Protein AF-A0A227H1B8-F1 (afdb_monomer_lite)

Secondary structure (DSSP, 8-state):
---SSHHHHHHHHHHHHHHHHHHHHHHHHHHHHHHS-HHHHHHHHHTT--HHHHIIIIIHHHHHHHHHHHHHH-

Organism: Vibrio parahaemolyticus (NCBI:txid670)

Foldseek 3Di:
DPDPPVVVVVVVVVVVVVVVCVVVVVVLLVVLVVQADVVQVVVCVVVVHDPVCCSVPPSCVSCVVVVVVVVVVD

Sequence (74 aa):
HGIGFDQRNSLVVGLAMGFAVIPTIFTIAEDAIFSVPKHLSDGSLALGATPWQTLIYVVLLTASPGIFSAIMMG

InterPro domains:
  IPR000515 ABC transporter type 1, transmembrane domain MetI-like [PS50928] (1-74)
  IPR035906 MetI-like superfamily [G3DSA:1.10.3720.10] (2-74)
  IPR035906 MetI-like superfamily [SSF161098] (9-73)

pLDDT: mean 72.19, std 8.83, range [47.28, 89.94]

Radius of gyration: 18.6 Å; chains: 1; bounding box: 47×30×49 Å

Structure (mmCIF, N/CA/C/O backbone):
data_AF-A0A227H1B8-F1
#
_entry.id   AF-A0A227H1B8-F1
#
loop_
_atom_site.group_PDB
_atom_site.id
_atom_site.type_symbol
_atom_site.label_atom_id
_atom_site.label_alt_id
_atom_site.label_comp_id
_atom_site.label_asym_id
_atom_site.label_entity_id
_atom_site.label_seq_id
_atom_site.pdbx_PDB_ins_code
_atom_site.Cartn_x
_atom_site.Cartn_y
_atom_site.Cartn_z
_atom_site.occupancy
_atom_site.B_iso_or_equiv
_atom_site.auth_seq_id
_atom_site.auth_comp_id
_atom_site.auth_asym_id
_atom_site.auth_atom_id
_atom_site.pdbx_PDB_model_num
ATOM 1 N N . HIS A 1 1 ? 34.673 11.243 -27.784 1.00 47.28 1 HIS A N 1
ATOM 2 C CA . HIS A 1 1 ? 34.092 12.175 -26.795 1.00 47.28 1 HIS A CA 1
ATOM 3 C C . HIS A 1 1 ? 32.643 11.772 -26.541 1.00 47.28 1 HIS A C 1
ATOM 5 O O . HIS A 1 1 ? 31.787 12.173 -27.312 1.00 47.28 1 HIS A O 1
ATOM 11 N N . GLY A 1 2 ? 32.363 10.910 -25.555 1.00 59.25 2 GLY A N 1
ATOM 12 C CA . GLY A 1 2 ? 31.027 10.299 -25.424 1.00 59.25 2 GLY A CA 1
ATOM 13 C C . GLY A 1 2 ? 30.648 9.808 -24.026 1.00 59.25 2 GLY A C 1
ATOM 14 O O . GLY A 1 2 ? 29.852 8.893 -23.918 1.00 59.25 2 GLY A O 1
ATOM 15 N N . ILE A 1 3 ? 31.212 10.385 -22.961 1.00 58.03 3 ILE A N 1
ATOM 16 C CA . ILE A 1 3 ? 31.030 9.906 -21.573 1.00 58.03 3 ILE A CA 1
ATOM 17 C C . ILE A 1 3 ? 30.337 10.934 -20.656 1.00 58.03 3 ILE A C 1
ATOM 19 O O . ILE A 1 3 ? 30.637 11.014 -19.473 1.00 58.03 3 ILE A O 1
ATOM 23 N N . GLY A 1 4 ? 29.434 11.765 -21.196 1.00 57.25 4 GLY A N 1
ATOM 24 C CA . GLY A 1 4 ? 28.828 12.885 -20.451 1.00 57.25 4 GLY A CA 1
ATOM 25 C C . GLY A 1 4 ? 27.316 12.822 -20.186 1.00 57.25 4 GLY A C 1
ATOM 26 O O . GLY A 1 4 ? 26.827 13.625 -19.392 1.00 57.25 4 GLY A O 1
ATOM 27 N N . PHE A 1 5 ? 26.565 11.917 -20.830 1.00 57.44 5 PHE A N 1
ATOM 28 C CA . PHE A 1 5 ? 25.092 11.987 -20.853 1.00 57.44 5 PHE A CA 1
ATOM 29 C C . PHE A 1 5 ? 24.364 10.875 -20.075 1.00 57.44 5 PHE A C 1
ATOM 31 O O . PHE A 1 5 ? 23.282 11.138 -19.551 1.00 57.44 5 PHE A O 1
ATOM 38 N N . ASP A 1 6 ? 24.956 9.690 -19.891 1.00 62.91 6 ASP A N 1
ATOM 39 C CA . ASP A 1 6 ? 24.271 8.566 -19.227 1.00 62.91 6 ASP A CA 1
ATOM 40 C C . ASP A 1 6 ? 23.986 8.793 -17.738 1.00 62.91 6 ASP A C 1
ATOM 42 O O . ASP A 1 6 ? 22.926 8.411 -17.251 1.00 62.91 6 ASP A O 1
ATOM 46 N N . GLN A 1 7 ? 24.872 9.477 -17.006 1.00 60.53 7 GLN A N 1
ATOM 47 C CA . GLN A 1 7 ? 24.684 9.675 -15.562 1.00 60.53 7 GLN A CA 1
ATOM 48 C C . GLN A 1 7 ? 23.627 10.740 -15.225 1.00 60.53 7 GLN A C 1
ATOM 50 O O . GLN A 1 7 ? 22.964 10.656 -14.194 1.00 60.53 7 GLN A O 1
ATOM 55 N N . ARG A 1 8 ? 23.425 11.733 -16.105 1.00 65.12 8 ARG A N 1
ATOM 56 C CA . ARG A 1 8 ? 22.304 12.682 -15.976 1.00 65.12 8 ARG A CA 1
ATOM 57 C C . ARG A 1 8 ? 20.986 12.009 -16.343 1.00 65.12 8 ARG A C 1
ATOM 59 O O . ARG A 1 8 ? 19.986 12.239 -15.673 1.00 65.12 8 ARG A O 1
ATOM 66 N N . ASN A 1 9 ? 21.005 11.152 -17.363 1.00 78.50 9 ASN A N 1
ATOM 67 C CA . ASN A 1 9 ? 19.838 10.381 -17.760 1.00 78.50 9 ASN A CA 1
ATOM 68 C C . ASN A 1 9 ? 19.428 9.375 -16.675 1.00 78.50 9 ASN A C 1
ATOM 70 O O . ASN A 1 9 ? 18.255 9.302 -16.349 1.00 78.50 9 ASN A O 1
ATOM 74 N N . SER A 1 10 ? 20.366 8.664 -16.043 1.00 81.38 10 SER A N 1
ATOM 75 C CA . SER A 1 10 ? 20.038 7.695 -14.987 1.00 81.38 10 SER A CA 1
ATOM 76 C C . SER A 1 10 ? 19.432 8.348 -13.743 1.00 81.38 10 SER A C 1
ATOM 78 O O . SER A 1 10 ? 18.498 7.794 -13.167 1.00 81.38 10 SER A O 1
ATOM 80 N N . LEU A 1 11 ? 19.894 9.546 -13.363 1.00 82.69 11 LEU A N 1
ATOM 81 C CA . LEU A 1 11 ? 19.299 10.304 -12.261 1.00 82.69 11 LEU A CA 1
ATOM 82 C C . LEU A 1 11 ? 17.871 10.758 -12.603 1.00 82.69 11 LEU A C 1
ATOM 84 O O . LEU A 1 11 ? 16.967 10.615 -11.786 1.00 82.69 11 LEU A O 1
ATOM 88 N N . VAL A 1 12 ? 17.657 11.263 -13.824 1.00 85.81 12 VAL A N 1
ATOM 89 C CA . VAL A 1 12 ? 16.336 11.692 -14.316 1.00 85.81 12 VAL A CA 1
ATOM 90 C C . VAL A 1 12 ? 15.380 10.505 -14.451 1.00 85.81 12 VAL A C 1
ATOM 92 O O . VAL A 1 12 ? 14.232 10.601 -14.029 1.00 85.81 12 VAL A O 1
ATOM 95 N N . VAL A 1 13 ? 15.852 9.373 -14.973 1.00 85.94 13 VAL A N 1
ATOM 96 C CA . VAL A 1 13 ? 15.089 8.123 -15.083 1.00 85.94 13 VAL A CA 1
ATOM 97 C C . VAL A 1 13 ? 14.748 7.580 -13.700 1.00 85.94 13 VAL A C 1
ATOM 99 O O . VAL A 1 13 ? 13.605 7.209 -13.473 1.00 85.94 13 VAL A O 1
ATOM 102 N N . GLY A 1 14 ? 15.688 7.582 -12.753 1.00 85.38 14 GLY A N 1
ATOM 103 C CA . GLY A 1 14 ? 15.423 7.166 -11.375 1.00 85.38 14 GLY A CA 1
ATOM 104 C C . GLY A 1 14 ? 14.366 8.040 -10.700 1.00 85.38 14 GLY A C 1
ATOM 105 O O . GLY A 1 14 ? 13.471 7.528 -10.034 1.00 85.38 14 GLY A O 1
ATOM 106 N N . LEU A 1 15 ? 14.419 9.352 -10.930 1.00 87.56 15 LEU A N 1
ATOM 107 C CA . LEU A 1 15 ? 13.452 10.300 -10.383 1.00 87.56 15 LEU A CA 1
ATOM 108 C C . LEU A 1 15 ? 12.068 10.127 -11.034 1.00 87.56 15 LEU A C 1
ATOM 110 O O . LEU A 1 15 ? 11.065 10.053 -10.328 1.00 87.56 15 LEU A O 1
ATOM 114 N N . ALA A 1 16 ? 12.009 9.965 -12.358 1.00 88.12 16 ALA A N 1
ATOM 115 C CA . ALA A 1 16 ? 10.775 9.694 -13.096 1.00 88.12 16 ALA A CA 1
ATOM 116 C C . ALA A 1 16 ? 10.137 8.348 -12.707 1.00 88.12 16 ALA A C 1
ATOM 118 O O . ALA A 1 16 ? 8.932 8.287 -12.471 1.00 88.12 16 ALA A O 1
ATOM 119 N N . MET A 1 17 ? 10.939 7.286 -12.577 1.00 89.81 17 MET A N 1
ATOM 120 C CA . MET A 1 17 ? 10.482 5.975 -12.105 1.00 89.81 17 MET A CA 1
ATOM 121 C C . MET A 1 17 ? 10.013 6.043 -10.651 1.00 89.81 17 MET A C 1
ATOM 123 O O . MET A 1 17 ? 8.989 5.459 -10.318 1.00 89.81 17 MET A O 1
ATOM 127 N N . GLY A 1 18 ? 10.695 6.817 -9.802 1.00 85.38 18 GLY A N 1
ATOM 128 C CA . GLY A 1 18 ? 10.250 7.092 -8.438 1.00 85.38 18 GLY A CA 1
ATOM 129 C C . GLY A 1 18 ? 8.840 7.682 -8.403 1.00 85.38 18 GLY A C 1
ATOM 130 O O . GLY A 1 18 ? 7.980 7.155 -7.704 1.00 85.38 18 GLY A O 1
ATOM 131 N N . PHE A 1 19 ? 8.568 8.708 -9.216 1.00 89.94 19 PHE A N 1
ATOM 132 C CA . PHE A 1 19 ? 7.223 9.285 -9.336 1.00 89.94 19 PHE A CA 1
ATOM 133 C C . PHE A 1 19 ? 6.196 8.311 -9.928 1.00 89.94 19 PHE A C 1
ATOM 135 O O . PHE A 1 19 ? 5.056 8.290 -9.472 1.00 89.94 19 PHE A O 1
ATOM 142 N N . ALA A 1 20 ? 6.587 7.477 -10.895 1.00 89.12 20 ALA A N 1
ATOM 143 C CA . ALA A 1 20 ? 5.704 6.478 -11.500 1.00 89.12 20 ALA A CA 1
ATOM 144 C C . ALA A 1 20 ? 5.301 5.354 -10.525 1.00 89.12 20 ALA A C 1
ATOM 146 O O . ALA A 1 20 ? 4.216 4.783 -10.637 1.00 89.12 20 ALA A O 1
ATOM 147 N N . VAL A 1 21 ? 6.145 5.047 -9.538 1.00 81.81 21 VAL A N 1
ATOM 148 C CA . VAL A 1 21 ? 5.872 4.012 -8.531 1.00 81.81 21 VAL A CA 1
ATOM 149 C C . VAL A 1 21 ? 4.915 4.507 -7.437 1.00 81.81 21 VAL A C 1
ATOM 151 O O . VAL A 1 21 ? 4.199 3.693 -6.860 1.00 81.81 21 VAL A O 1
ATOM 154 N N . ILE A 1 22 ? 4.816 5.820 -7.190 1.00 83.56 22 ILE A N 1
ATOM 155 C CA . ILE A 1 22 ? 3.908 6.396 -6.175 1.00 83.56 22 ILE A CA 1
ATOM 156 C C . ILE A 1 22 ? 2.449 5.932 -6.341 1.00 83.56 22 ILE A C 1
ATOM 158 O O . ILE A 1 22 ? 1.916 5.371 -5.382 1.00 83.56 22 ILE A O 1
ATOM 162 N N . PRO A 1 23 ? 1.780 6.119 -7.499 1.00 80.25 23 PRO A N 1
ATOM 163 C CA . PRO A 1 23 ? 0.394 5.675 -7.659 1.00 80.25 23 PRO A CA 1
ATOM 164 C C . PRO A 1 23 ? 0.262 4.155 -7.520 1.00 80.25 23 PRO A C 1
ATOM 166 O O . PRO A 1 23 ? -0.687 3.680 -6.911 1.00 80.25 23 PRO A O 1
ATOM 169 N N . THR A 1 24 ? 1.254 3.400 -7.997 1.00 78.00 24 THR A N 1
ATOM 170 C CA . THR A 1 24 ? 1.297 1.938 -7.865 1.00 78.00 24 THR A CA 1
ATOM 171 C C . THR A 1 24 ? 1.310 1.504 -6.395 1.00 78.00 24 THR A C 1
ATOM 173 O O . THR A 1 24 ? 0.555 0.619 -6.006 1.00 78.00 24 THR A O 1
ATOM 176 N N . ILE A 1 25 ? 2.120 2.158 -5.554 1.00 73.44 25 ILE A N 1
ATOM 177 C CA . ILE A 1 25 ? 2.143 1.909 -4.105 1.00 73.44 25 ILE A CA 1
ATOM 178 C C . ILE A 1 25 ? 0.788 2.243 -3.481 1.00 73.44 25 ILE A C 1
ATOM 180 O O . ILE A 1 25 ? 0.313 1.483 -2.642 1.00 73.44 25 ILE A O 1
ATOM 184 N N . PHE A 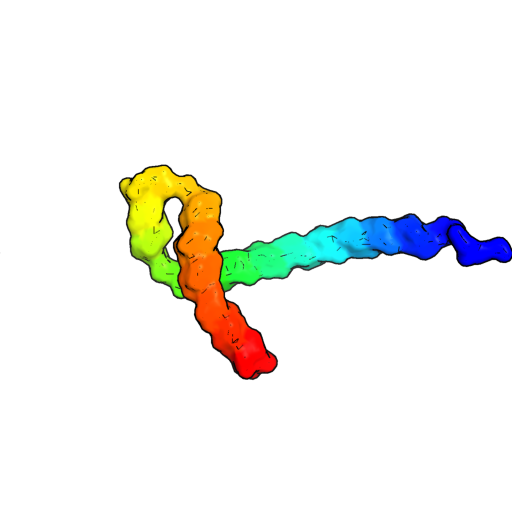1 26 ? 0.161 3.352 -3.884 1.00 75.81 26 PHE A N 1
ATOM 185 C CA . PHE A 1 26 ? -1.160 3.738 -3.386 1.00 75.81 26 PHE A CA 1
ATOM 186 C C . PHE A 1 26 ? -2.228 2.695 -3.713 1.00 75.81 26 PHE A C 1
ATOM 188 O O . PHE A 1 26 ? -2.971 2.316 -2.816 1.00 75.81 26 PHE A O 1
ATOM 195 N N . THR A 1 27 ? -2.267 2.185 -4.944 1.00 79.31 27 THR A N 1
ATOM 196 C CA . THR A 1 27 ? -3.208 1.127 -5.336 1.00 79.31 27 THR A CA 1
ATOM 197 C C . THR A 1 27 ? -2.978 -0.155 -4.537 1.00 79.31 27 THR A C 1
ATOM 199 O O . THR A 1 27 ? -3.922 -0.695 -3.974 1.00 79.31 27 THR A O 1
ATOM 202 N N . ILE A 1 28 ? -1.725 -0.602 -4.390 1.00 69.19 28 ILE A N 1
ATOM 203 C CA . ILE A 1 28 ? -1.405 -1.801 -3.595 1.00 69.19 28 ILE A CA 1
ATOM 204 C C . ILE A 1 28 ? -1.782 -1.602 -2.121 1.00 69.19 28 ILE A C 1
ATOM 206 O O . ILE A 1 28 ? -2.277 -2.520 -1.471 1.00 69.19 28 ILE A O 1
ATOM 210 N N . ALA A 1 29 ? -1.547 -0.406 -1.579 1.00 68.12 29 ALA A N 1
ATOM 211 C CA . ALA A 1 29 ? -1.932 -0.067 -0.216 1.00 68.12 29 ALA A CA 1
ATOM 212 C C . ALA A 1 29 ? -3.459 -0.043 -0.047 1.00 68.12 29 ALA A C 1
ATOM 214 O O . ALA A 1 29 ? -3.957 -0.533 0.963 1.00 68.12 29 ALA A O 1
ATOM 215 N N . GLU A 1 30 ? -4.199 0.489 -1.019 1.00 75.94 30 GLU A N 1
ATOM 216 C CA . GLU A 1 30 ? -5.661 0.491 -1.025 1.00 75.94 30 GLU A CA 1
ATOM 217 C C . GLU A 1 30 ? -6.209 -0.942 -1.069 1.00 75.94 30 GLU A C 1
ATOM 219 O O . GLU A 1 30 ? -7.001 -1.309 -0.202 1.00 75.94 30 GLU A O 1
ATOM 224 N N . ASP A 1 31 ? -5.696 -1.787 -1.965 1.00 73.56 31 ASP A N 1
ATOM 225 C CA . ASP A 1 31 ? -6.060 -3.206 -2.054 1.00 73.56 31 ASP A CA 1
ATOM 226 C C . ASP A 1 31 ? -5.753 -3.958 -0.750 1.00 73.56 31 ASP A C 1
ATOM 228 O O . ASP A 1 31 ? -6.582 -4.718 -0.24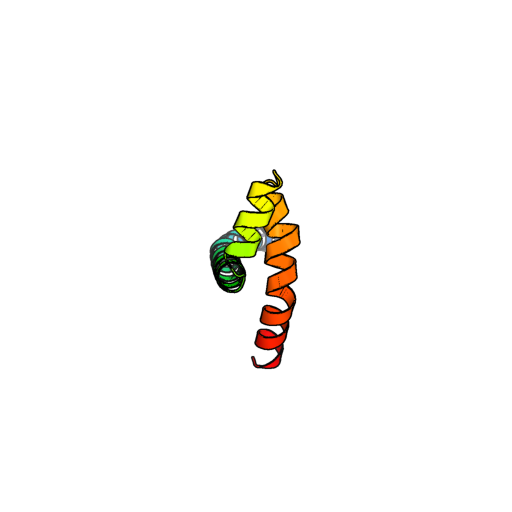0 1.00 73.56 31 ASP A O 1
ATOM 232 N N . ALA A 1 32 ? -4.582 -3.709 -0.155 1.00 67.19 32 ALA A N 1
ATOM 233 C CA . ALA A 1 32 ? -4.196 -4.288 1.126 1.00 67.19 32 ALA A CA 1
ATOM 234 C C . ALA A 1 32 ? -5.152 -3.861 2.251 1.00 67.19 32 ALA A C 1
ATOM 236 O O . ALA A 1 32 ? -5.618 -4.719 3.001 1.00 67.19 32 ALA A O 1
ATOM 237 N N . ILE A 1 33 ? -5.489 -2.569 2.346 1.00 67.25 33 ILE A N 1
ATOM 238 C CA . ILE A 1 33 ? -6.433 -2.028 3.337 1.00 67.25 33 ILE A CA 1
ATOM 239 C C . ILE A 1 33 ? -7.830 -2.619 3.142 1.00 67.25 33 ILE A C 1
ATOM 241 O O . ILE A 1 33 ? -8.460 -3.009 4.122 1.00 67.25 33 ILE A O 1
ATOM 245 N N . PHE A 1 34 ? -8.314 -2.715 1.903 1.00 69.75 34 PHE A N 1
ATOM 246 C CA . PHE A 1 34 ? -9.619 -3.304 1.604 1.00 69.75 34 PHE A CA 1
ATOM 247 C C . PHE A 1 34 ? -9.669 -4.809 1.878 1.00 69.75 34 PHE A C 1
ATOM 249 O O . PHE A 1 34 ? -10.738 -5.322 2.215 1.00 69.75 34 PHE A O 1
ATOM 256 N N . SER A 1 35 ? -8.535 -5.512 1.793 1.00 68.50 35 SER A N 1
ATOM 257 C CA . SER A 1 35 ? -8.455 -6.928 2.163 1.00 68.50 35 SER A CA 1
ATOM 258 C C . SER A 1 35 ? -8.562 -7.165 3.675 1.00 68.50 35 SER A C 1
ATOM 260 O O . SER A 1 35 ? -8.956 -8.252 4.099 1.00 68.50 35 SER A O 1
ATOM 262 N N . VAL A 1 36 ? -8.237 -6.161 4.502 1.00 65.56 36 VAL A N 1
ATOM 263 C CA . VAL A 1 36 ? -8.274 -6.290 5.962 1.00 65.56 36 VAL A CA 1
ATOM 264 C C . VAL A 1 36 ? -9.664 -5.931 6.506 1.00 65.56 36 VAL A C 1
ATOM 266 O O . VAL A 1 36 ? -10.175 -4.839 6.252 1.00 65.56 36 VAL A O 1
ATOM 269 N N . PRO A 1 37 ? -10.292 -6.809 7.312 1.00 63.75 37 PRO A N 1
ATOM 270 C CA . PRO A 1 37 ? -11.559 -6.511 7.970 1.00 63.75 37 PRO A CA 1
ATOM 271 C C . PRO A 1 37 ? -11.472 -5.224 8.805 1.00 63.75 37 PRO A C 1
ATOM 273 O O . PRO A 1 37 ? -10.643 -5.126 9.711 1.00 63.75 37 PRO A O 1
ATOM 276 N N . LYS A 1 38 ? -12.370 -4.256 8.562 1.00 65.50 38 LYS A N 1
ATOM 277 C CA . LYS A 1 38 ? -12.402 -2.947 9.258 1.00 65.50 38 LYS A CA 1
ATOM 278 C C . LYS A 1 38 ? -12.383 -3.051 10.789 1.00 65.50 38 LYS A C 1
ATOM 280 O O . LYS A 1 38 ? -11.820 -2.183 11.448 1.00 65.50 38 LYS A O 1
ATOM 285 N N . HIS A 1 39 ? -12.891 -4.152 11.350 1.00 62.38 39 HIS A N 1
ATOM 286 C CA . HIS A 1 39 ? -12.875 -4.395 12.795 1.00 62.38 39 HIS A CA 1
ATOM 287 C C . HIS A 1 39 ? -11.454 -4.463 13.394 1.00 62.38 39 HIS A C 1
ATOM 289 O O . HIS A 1 39 ? -11.284 -4.204 14.585 1.00 62.38 39 HIS A O 1
ATOM 295 N N . LEU A 1 40 ? -10.439 -4.860 12.613 1.00 63.56 40 LEU A N 1
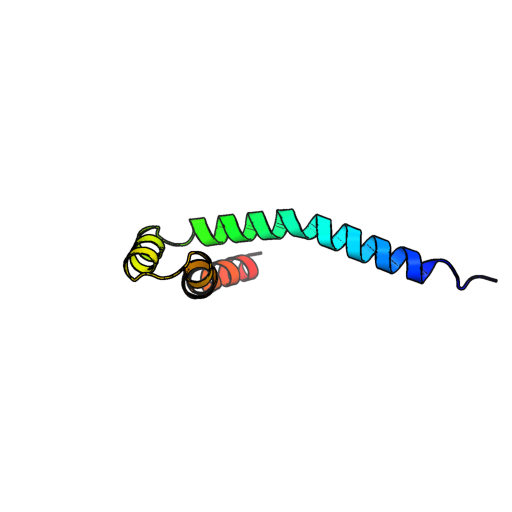ATOM 296 C CA . LEU A 1 40 ? -9.052 -4.958 13.082 1.00 63.56 40 LEU A CA 1
ATOM 297 C C . LEU A 1 40 ? -8.398 -3.575 13.157 1.00 63.56 40 LEU A C 1
ATOM 299 O O . LEU A 1 40 ? -7.702 -3.278 14.129 1.00 63.56 40 LEU A O 1
ATOM 303 N N . SER A 1 41 ? -8.673 -2.713 12.176 1.00 65.06 41 SER A N 1
ATOM 304 C CA . SER A 1 41 ? -8.239 -1.313 12.201 1.00 65.06 41 SER A CA 1
ATOM 305 C C . SER A 1 41 ? -8.925 -0.533 13.322 1.00 65.06 41 SER A C 1
ATOM 307 O O . SER A 1 41 ? -8.243 0.156 14.077 1.00 65.06 41 SER A O 1
ATOM 309 N N . ASP A 1 42 ? -10.237 -0.706 13.505 1.00 65.81 42 ASP A N 1
ATOM 310 C CA . ASP A 1 42 ? -10.985 -0.037 14.577 1.00 65.81 42 ASP A CA 1
ATOM 311 C C . ASP A 1 42 ? -10.535 -0.506 15.971 1.00 65.81 42 ASP A C 1
ATOM 313 O O . ASP A 1 42 ? -10.386 0.309 16.881 1.00 65.81 42 ASP A O 1
ATOM 317 N N . GLY A 1 43 ? -10.231 -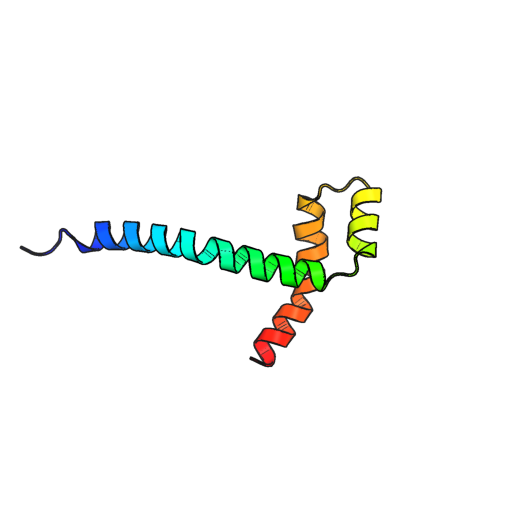1.800 16.139 1.00 64.06 43 GLY A N 1
ATOM 318 C CA . GLY A 1 43 ? -9.667 -2.338 17.382 1.00 64.06 43 GLY A CA 1
ATOM 319 C C . GLY A 1 43 ? -8.256 -1.820 17.682 1.00 64.06 43 GLY A C 1
ATOM 320 O O . GLY A 1 43 ? -7.941 -1.512 18.830 1.00 64.06 43 GLY A O 1
ATOM 321 N N . SER A 1 44 ? -7.414 -1.663 16.656 1.00 62.59 44 SER A N 1
ATOM 322 C CA . SER A 1 44 ? -6.072 -1.086 16.794 1.00 62.59 44 SER A CA 1
ATOM 323 C C . SER A 1 44 ? -6.124 0.396 17.182 1.00 62.59 44 SER A C 1
ATOM 325 O O . SER A 1 44 ? -5.399 0.817 18.086 1.00 62.59 44 SER A O 1
ATOM 327 N N . LEU A 1 45 ? -7.020 1.170 16.566 1.00 67.44 45 LEU A N 1
ATOM 328 C CA . LEU A 1 45 ? -7.246 2.576 16.906 1.00 67.44 45 LEU A CA 1
ATOM 329 C C . LEU A 1 45 ? -7.851 2.735 18.313 1.00 67.44 45 LEU A C 1
ATOM 331 O O . LEU A 1 45 ? -7.438 3.625 19.053 1.00 67.44 45 LEU A O 1
ATOM 335 N N . ALA A 1 46 ? -8.763 1.845 18.727 1.00 72.50 46 ALA A N 1
ATOM 336 C CA . ALA A 1 46 ? -9.358 1.844 20.070 1.00 72.50 46 ALA A CA 1
ATOM 337 C C . ALA A 1 46 ? -8.349 1.526 21.191 1.00 72.50 46 ALA A C 1
ATOM 339 O O . ALA A 1 46 ? -8.533 1.956 22.328 1.00 72.50 46 ALA A O 1
ATOM 340 N N . LEU A 1 47 ? -7.264 0.815 20.869 1.00 72.56 47 LEU A N 1
ATOM 341 C CA . LEU A 1 47 ? -6.130 0.568 21.767 1.00 72.56 47 LEU A CA 1
ATOM 342 C C . LEU A 1 47 ? -5.124 1.736 21.809 1.00 72.56 47 LEU A C 1
ATOM 344 O O . LEU A 1 47 ? -4.135 1.662 22.536 1.00 72.56 47 LEU A O 1
ATOM 348 N N . GLY A 1 48 ? -5.362 2.814 21.052 1.00 70.81 48 GLY A N 1
ATOM 349 C CA . GLY A 1 48 ? -4.493 3.990 20.990 1.00 70.81 48 GLY A CA 1
ATOM 350 C C . GLY A 1 48 ? -3.334 3.877 19.994 1.00 70.81 48 GLY A C 1
ATOM 351 O O . GLY A 1 48 ? -2.401 4.677 20.062 1.00 70.81 48 GLY A O 1
ATOM 352 N N . ALA A 1 49 ? -3.359 2.905 19.075 1.00 71.94 49 ALA A N 1
ATOM 353 C CA . ALA A 1 49 ? -2.341 2.806 18.033 1.00 71.94 49 ALA A CA 1
ATOM 354 C C . ALA A 1 49 ? -2.510 3.918 16.990 1.00 71.94 49 ALA A C 1
ATOM 356 O O . ALA A 1 49 ? -3.621 4.317 16.640 1.00 71.94 49 ALA A O 1
ATOM 357 N N . THR A 1 50 ? -1.392 4.415 16.464 1.00 74.00 50 THR A N 1
ATOM 358 C CA . THR A 1 50 ? -1.423 5.403 15.379 1.00 74.00 50 THR A CA 1
ATOM 359 C C . THR A 1 50 ? -1.765 4.736 14.042 1.00 74.00 50 THR A C 1
ATOM 361 O O . THR A 1 50 ? -1.370 3.587 13.830 1.00 74.00 50 THR A O 1
ATOM 364 N N . PRO A 1 51 ? -2.388 5.453 13.085 1.00 65.38 51 PRO A N 1
ATOM 365 C CA . PRO A 1 51 ? -2.700 4.912 11.757 1.00 65.38 51 PRO A CA 1
ATOM 366 C C . PRO A 1 51 ? -1.485 4.285 11.061 1.00 65.38 51 PRO A C 1
ATOM 368 O O . PRO A 1 51 ? -1.610 3.315 10.321 1.00 65.38 51 PRO A O 1
ATOM 371 N N . TRP A 1 52 ? -0.290 4.813 11.343 1.00 63.53 52 TRP A N 1
ATOM 372 C CA . TRP A 1 52 ? 0.971 4.324 10.796 1.00 63.53 52 TRP A CA 1
ATOM 373 C C . TRP A 1 52 ? 1.449 3.015 11.427 1.00 63.53 52 TRP A C 1
ATOM 375 O O . TRP A 1 52 ? 1.926 2.127 10.723 1.00 63.53 52 TRP A O 1
ATOM 385 N N . GLN A 1 53 ? 1.248 2.844 12.734 1.00 65.62 53 GLN A N 1
ATOM 386 C CA . GLN A 1 53 ? 1.474 1.558 13.393 1.00 65.62 53 GLN A CA 1
ATOM 387 C C . GLN A 1 53 ? 0.445 0.521 12.940 1.00 65.62 53 GLN A C 1
ATOM 389 O O . GLN A 1 53 ? 0.825 -0.608 12.649 1.00 65.62 53 GLN A O 1
ATOM 394 N N . THR A 1 54 ? -0.828 0.899 12.808 1.00 68.69 54 THR A N 1
ATOM 395 C CA . THR A 1 54 ? -1.885 0.008 12.311 1.00 68.69 54 THR A CA 1
ATOM 396 C C . THR A 1 54 ? -1.608 -0.438 10.875 1.00 68.69 54 THR A C 1
ATOM 398 O O . THR A 1 54 ? -1.726 -1.625 10.573 1.00 68.69 54 THR A O 1
ATOM 401 N N . LEU A 1 55 ? -1.156 0.467 9.998 1.00 70.31 55 LEU A N 1
ATOM 402 C CA . LEU A 1 55 ? -0.812 0.107 8.623 1.00 70.31 55 LEU A CA 1
ATOM 403 C C . LEU A 1 55 ? 0.327 -0.924 8.578 1.00 70.31 55 LEU A C 1
ATOM 405 O O . LEU A 1 55 ? 0.203 -1.951 7.917 1.00 70.31 55 LEU A O 1
ATOM 409 N N . ILE A 1 56 ? 1.427 -0.680 9.294 1.00 68.25 56 ILE A N 1
ATOM 410 C CA . ILE A 1 56 ? 2.619 -1.536 9.210 1.00 68.25 56 ILE A CA 1
ATOM 411 C C . ILE A 1 56 ? 2.421 -2.864 9.957 1.00 68.25 56 ILE A C 1
ATOM 413 O O . ILE A 1 56 ? 2.814 -3.911 9.452 1.00 68.25 56 ILE A O 1
ATOM 417 N N . TYR A 1 57 ? 1.812 -2.847 11.145 1.00 66.75 57 TYR A N 1
ATOM 418 C CA . TYR A 1 57 ? 1.726 -4.037 12.000 1.00 66.75 57 TYR A CA 1
ATOM 419 C C . TYR A 1 57 ? 0.461 -4.869 11.790 1.00 66.75 57 TYR A C 1
ATOM 421 O O . TYR A 1 57 ? 0.489 -6.069 12.046 1.00 66.75 57 TYR A O 1
ATOM 429 N N . VAL A 1 58 ? -0.639 -4.263 11.337 1.00 66.81 58 VAL A N 1
ATOM 430 C CA . VAL A 1 58 ? -1.924 -4.960 11.175 1.00 66.81 58 VAL A CA 1
ATOM 431 C C . VAL A 1 58 ? -2.249 -5.137 9.701 1.00 66.81 58 VAL A C 1
ATOM 433 O O . VAL A 1 58 ? -2.491 -6.264 9.273 1.00 66.81 58 VAL A O 1
ATOM 436 N N . VAL A 1 59 ? -2.207 -4.062 8.908 1.00 68.81 59 VAL A N 1
ATOM 437 C CA . VAL A 1 59 ? -2.614 -4.118 7.496 1.00 68.81 59 VAL A CA 1
ATOM 438 C C . VAL A 1 59 ? -1.596 -4.863 6.642 1.00 68.81 59 VAL A C 1
ATOM 440 O O . VAL A 1 59 ? -1.958 -5.833 5.988 1.00 68.81 59 VAL A O 1
ATOM 443 N N . LEU A 1 60 ? -0.319 -4.476 6.692 1.00 72.00 60 LEU A N 1
ATOM 444 C CA . LEU A 1 60 ? 0.742 -5.122 5.915 1.00 72.00 60 LEU A CA 1
ATOM 445 C C . LEU A 1 60 ? 0.883 -6.609 6.283 1.00 72.00 60 LEU A C 1
ATOM 447 O O . LEU A 1 60 ? 1.035 -7.457 5.407 1.00 72.00 60 LEU A O 1
ATOM 451 N N . LEU A 1 61 ? 0.788 -6.932 7.578 1.00 70.31 61 LEU A N 1
ATOM 452 C CA . LEU A 1 61 ? 0.895 -8.305 8.068 1.00 70.31 61 LEU A CA 1
ATOM 453 C C . LEU A 1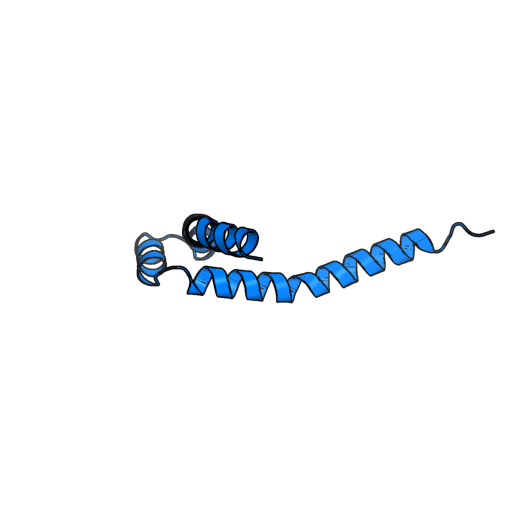 61 ? -0.304 -9.158 7.633 1.00 70.31 61 LEU A C 1
ATOM 455 O O . LEU A 1 61 ? -0.115 -10.278 7.166 1.00 70.31 61 LEU A O 1
ATOM 459 N N . THR A 1 62 ? -1.521 -8.620 7.727 1.00 69.50 62 THR A N 1
ATOM 460 C CA . THR A 1 62 ? -2.753 -9.334 7.348 1.00 69.50 62 THR A CA 1
ATOM 461 C C . THR A 1 62 ? -2.928 -9.429 5.831 1.00 69.50 62 THR A C 1
ATOM 463 O O . THR A 1 62 ? -3.479 -10.414 5.353 1.00 69.50 62 THR A O 1
ATOM 466 N N . ALA A 1 63 ? -2.430 -8.457 5.062 1.00 71.88 63 ALA A N 1
ATOM 467 C CA . ALA A 1 63 ? -2.455 -8.476 3.600 1.00 71.88 63 ALA A CA 1
ATOM 468 C C . ALA A 1 63 ? -1.337 -9.341 2.987 1.00 71.88 63 ALA A C 1
ATOM 470 O O . ALA A 1 63 ? -1.475 -9.810 1.856 1.00 71.88 63 ALA A O 1
ATOM 471 N N . SER A 1 64 ? -0.248 -9.605 3.724 1.00 78.06 64 SER A N 1
ATOM 472 C CA . SER A 1 64 ? 0.883 -10.419 3.250 1.00 78.06 64 SER A CA 1
ATOM 473 C C . SER A 1 64 ? 0.505 -11.805 2.685 1.00 78.06 64 SER A C 1
ATOM 475 O O . SER A 1 64 ? 1.051 -12.162 1.638 1.00 78.06 64 SER A O 1
ATOM 477 N N . PRO A 1 65 ? -0.455 -12.571 3.251 1.00 73.31 65 PRO A N 1
ATOM 478 C CA . PRO A 1 65 ? -0.881 -13.855 2.692 1.00 73.31 65 PRO A CA 1
ATOM 479 C C . PRO A 1 65 ? -1.702 -13.688 1.404 1.00 73.31 65 PRO A C 1
ATOM 481 O O . PRO A 1 65 ? -1.594 -14.510 0.496 1.00 73.31 65 PRO A O 1
ATOM 484 N N . GLY A 1 66 ? -2.493 -12.611 1.297 1.00 72.94 66 GLY A N 1
ATOM 485 C CA . GLY A 1 66 ? -3.273 -12.284 0.099 1.00 72.94 66 GLY A CA 1
ATOM 486 C C . GLY A 1 66 ? -2.383 -11.896 -1.082 1.00 72.94 66 GLY A C 1
ATOM 487 O O . GLY A 1 66 ? -2.574 -12.400 -2.186 1.00 72.94 66 GLY A O 1
ATOM 488 N N . ILE A 1 67 ? -1.348 -11.088 -0.830 1.00 74.56 67 ILE A N 1
ATOM 489 C CA . ILE A 1 67 ? -0.327 -10.736 -1.830 1.00 74.56 67 ILE A CA 1
ATOM 490 C C . ILE A 1 67 ? 0.422 -11.989 -2.296 1.00 74.56 67 ILE A C 1
ATOM 492 O O . ILE A 1 67 ? 0.609 -12.184 -3.494 1.00 74.56 67 ILE A O 1
ATOM 496 N N . PHE A 1 68 ? 0.806 -12.876 -1.374 1.00 79.31 68 PHE A N 1
ATOM 497 C CA . PHE A 1 68 ? 1.456 -14.142 -1.724 1.00 79.31 68 PHE A CA 1
ATOM 498 C C . PHE A 1 68 ? 0.581 -15.017 -2.627 1.00 79.31 68 PHE A C 1
ATOM 500 O O . PHE A 1 68 ? 1.072 -15.562 -3.613 1.00 79.31 68 PHE A O 1
ATOM 507 N N . SER A 1 69 ? -0.716 -15.122 -2.322 1.00 80.56 69 SER A N 1
ATOM 508 C CA . SER A 1 69 ? -1.661 -15.871 -3.153 1.00 80.56 69 SER A CA 1
ATOM 509 C C . SER A 1 69 ? -1.844 -15.240 -4.536 1.00 80.56 69 SER A C 1
ATOM 511 O O . SER A 1 69 ? -1.957 -15.970 -5.517 1.00 80.56 69 SER A O 1
ATOM 513 N N . ALA A 1 70 ? -1.858 -13.908 -4.627 1.00 76.94 70 ALA A N 1
ATOM 514 C CA . ALA A 1 70 ? -1.955 -13.189 -5.895 1.00 76.94 70 ALA A CA 1
ATOM 515 C C . ALA A 1 70 ? -0.703 -13.386 -6.767 1.00 76.94 70 ALA A C 1
ATOM 517 O O . ALA A 1 70 ? -0.834 -13.637 -7.958 1.00 76.94 70 ALA A O 1
ATOM 518 N N . ILE A 1 71 ? 0.497 -13.351 -6.174 1.00 77.69 71 ILE A N 1
ATOM 519 C CA . ILE A 1 71 ? 1.763 -13.631 -6.876 1.00 77.69 71 ILE A CA 1
ATOM 520 C C . ILE A 1 71 ? 1.831 -15.089 -7.346 1.00 77.6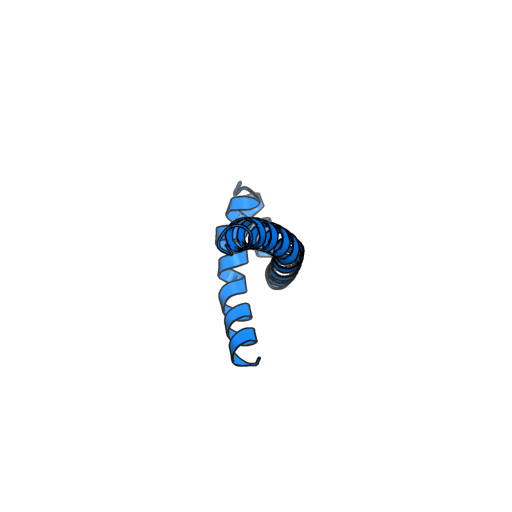9 71 ILE A C 1
ATOM 522 O O . ILE A 1 71 ? 2.390 -15.359 -8.399 1.00 77.69 71 ILE A O 1
ATOM 526 N N . MET A 1 72 ? 1.288 -16.037 -6.576 1.00 79.62 72 MET A N 1
ATOM 527 C CA . MET A 1 72 ? 1.273 -17.452 -6.968 1.00 79.62 72 MET A CA 1
ATOM 528 C C . MET A 1 72 ? 0.272 -17.776 -8.085 1.00 79.62 72 MET A C 1
ATOM 530 O O . MET A 1 72 ? 0.483 -18.748 -8.807 1.00 79.62 72 MET A O 1
ATOM 534 N N . MET A 1 73 ? -0.834 -17.031 -8.184 1.00 77.38 73 MET A N 1
ATOM 535 C CA . MET A 1 73 ? -1.812 -17.179 -9.271 1.00 77.38 73 MET A CA 1
ATOM 536 C C . MET A 1 73 ? -1.435 -16.400 -10.533 1.00 77.38 73 MET A C 1
ATOM 538 O O . MET A 1 73 ? -1.872 -16.788 -11.617 1.00 77.38 73 MET A O 1
ATOM 542 N N . GLY A 1 74 ? -0.717 -15.286 -10.369 1.00 67.25 74 GLY A N 1
ATOM 543 C CA . GLY A 1 74 ? -0.252 -14.422 -11.452 1.00 67.25 74 GLY A CA 1
ATOM 544 C C . GLY A 1 74 ? 0.865 -15.023 -12.291 1.00 67.25 74 GLY A C 1
ATOM 545 O O . GLY A 1 74 ? 1.614 -15.886 -11.783 1.00 67.25 74 GLY A O 1
#